Protein AF-A0A9D1CWT8-F1 (afdb_monomer_lite)

Structure (mmCIF, N/CA/C/O backbone):
data_AF-A0A9D1CWT8-F1
#
_entry.id   AF-A0A9D1CWT8-F1
#
loop_
_atom_site.group_PDB
_atom_site.id
_atom_site.type_symbol
_atom_site.label_atom_id
_atom_site.label_alt_id
_atom_site.label_comp_id
_atom_site.label_asym_id
_atom_site.label_entity_id
_atom_site.label_seq_id
_atom_site.pdbx_PDB_ins_code
_atom_site.Cartn_x
_atom_site.Cartn_y
_atom_site.Cartn_z
_atom_site.occupancy
_atom_site.B_iso_or_equiv
_atom_site.auth_seq_id
_atom_site.auth_comp_id
_atom_site.auth_asym_id
_atom_site.auth_atom_id
_atom_site.pdbx_PDB_model_num
ATOM 1 N N . MET A 1 1 ? -0.907 0.700 3.673 1.00 56.78 1 MET A N 1
ATOM 2 C CA . MET A 1 1 ? -0.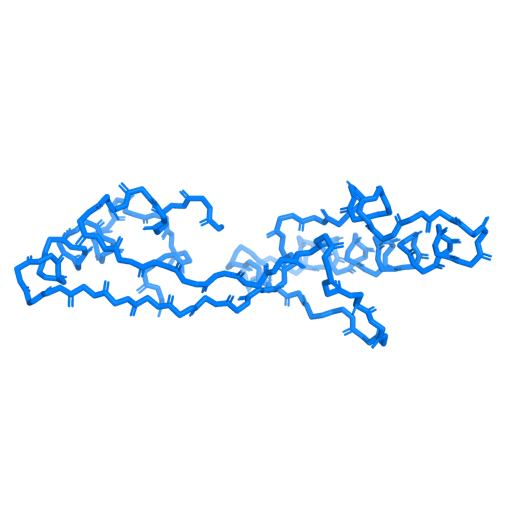381 -0.673 3.909 1.00 56.78 1 MET A CA 1
ATOM 3 C C . MET A 1 1 ? 0.215 -0.880 5.310 1.00 56.78 1 MET A C 1
ATOM 5 O O . MET A 1 1 ? -0.062 -1.898 5.930 1.00 56.78 1 MET A O 1
ATOM 9 N N . ALA A 1 2 ? 1.017 0.056 5.835 1.00 69.75 2 ALA A N 1
ATOM 10 C CA . ALA A 1 2 ? 1.796 -0.147 7.065 1.00 69.75 2 ALA A CA 1
ATOM 11 C C . ALA A 1 2 ? 0.996 -0.225 8.382 1.00 69.75 2 ALA A C 1
ATOM 13 O O . ALA A 1 2 ? 1.594 -0.501 9.415 1.00 69.75 2 ALA A O 1
ATOM 14 N N . GLU A 1 3 ? -0.313 0.042 8.390 1.00 82.94 3 GLU A N 1
ATOM 15 C CA . GLU A 1 3 ? -1.086 0.124 9.635 1.00 82.94 3 GLU A CA 1
ATOM 16 C C . GLU A 1 3 ? -1.584 -1.230 10.151 1.00 82.94 3 GLU A C 1
ATOM 18 O O . GLU A 1 3 ? -1.466 -1.509 11.348 1.00 82.94 3 GLU A O 1
ATOM 23 N N . ILE A 1 4 ? -2.128 -2.087 9.279 1.00 88.88 4 ILE A N 1
ATOM 24 C CA . ILE A 1 4 ? -2.706 -3.375 9.698 1.00 88.88 4 ILE A CA 1
ATOM 25 C C . ILE A 1 4 ? -1.630 -4.359 10.173 1.00 88.88 4 ILE A C 1
ATOM 27 O O . ILE A 1 4 ? -1.834 -5.093 11.135 1.00 88.88 4 ILE A O 1
ATOM 31 N N . THR A 1 5 ? -0.439 -4.301 9.577 1.00 90.50 5 THR A N 1
ATOM 32 C CA . THR A 1 5 ? 0.703 -5.162 9.919 1.00 90.50 5 THR A CA 1
ATOM 33 C C . THR A 1 5 ? 1.348 -4.813 11.264 1.00 90.50 5 THR A C 1
ATOM 35 O O . THR A 1 5 ? 2.238 -5.526 11.724 1.00 90.50 5 THR A O 1
ATOM 38 N N . ARG A 1 6 ? 0.902 -3.739 11.938 1.00 92.00 6 ARG A N 1
ATOM 39 C CA . ARG A 1 6 ? 1.343 -3.385 13.302 1.00 92.00 6 ARG A CA 1
ATOM 40 C C . ARG A 1 6 ? 0.690 -4.243 14.383 1.00 92.00 6 ARG A C 1
ATOM 42 O O . ARG A 1 6 ? 1.169 -4.240 15.517 1.00 92.00 6 ARG A O 1
ATOM 49 N N . HIS A 1 7 ? -0.363 -4.982 14.042 1.00 93.38 7 HIS A N 1
ATOM 50 C CA . HIS A 1 7 ? -0.997 -5.955 14.928 1.00 93.38 7 HIS A CA 1
ATOM 51 C C . HIS A 1 7 ? -0.151 -7.225 14.978 1.00 93.38 7 HIS A C 1
ATOM 53 O O . HIS A 1 7 ? -0.207 -8.076 14.096 1.00 93.38 7 HIS A O 1
ATOM 59 N N . ARG A 1 8 ? 0.714 -7.310 15.993 1.00 93.12 8 ARG A N 1
ATOM 60 C CA . ARG A 1 8 ? 1.758 -8.346 16.094 1.00 93.12 8 ARG A CA 1
ATOM 61 C C . ARG A 1 8 ? 1.218 -9.741 16.411 1.00 93.12 8 ARG A C 1
ATOM 63 O O . ARG A 1 8 ? 1.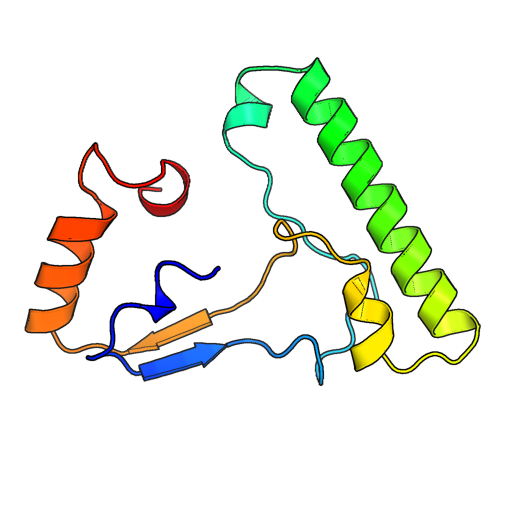906 -10.717 16.135 1.00 93.12 8 ARG A O 1
ATOM 70 N N . LEU A 1 9 ? 0.023 -9.853 16.996 1.00 93.81 9 LEU A N 1
ATOM 71 C CA . LEU A 1 9 ? -0.592 -11.138 17.360 1.00 93.81 9 LEU A CA 1
ATOM 72 C C . LEU A 1 9 ? -1.461 -11.699 16.219 1.00 93.81 9 LEU A C 1
ATOM 74 O O . LEU A 1 9 ? -2.503 -12.314 16.449 1.00 93.81 9 LEU A O 1
ATOM 78 N N . ALA A 1 10 ? -1.012 -11.496 14.982 1.00 94.38 10 ALA A N 1
ATOM 79 C CA . ALA A 1 10 ? -1.634 -11.984 13.762 1.00 94.38 10 ALA A CA 1
ATOM 80 C C . ALA A 1 10 ? -0.565 -12.510 12.793 1.00 94.38 10 ALA A C 1
ATOM 82 O O . ALA A 1 10 ? 0.601 -12.118 12.839 1.00 94.38 10 ALA A O 1
ATOM 83 N N . SER A 1 11 ? -0.967 -13.416 11.906 1.00 94.88 11 SER A N 1
ATOM 84 C CA . SER A 1 11 ? -0.145 -13.905 10.800 1.00 94.88 11 SER A CA 1
ATOM 85 C C . SER A 1 11 ? -0.588 -13.246 9.499 1.00 94.88 11 SER A C 1
ATOM 87 O O . SER A 1 11 ? -1.787 -13.142 9.239 1.00 94.88 11 SER A O 1
ATOM 89 N N . PHE A 1 12 ? 0.376 -12.845 8.670 1.00 94.19 12 PHE A N 1
ATOM 90 C CA . PHE A 1 12 ? 0.133 -12.148 7.410 1.00 94.19 12 PHE A CA 1
ATOM 91 C C . PHE A 1 12 ? 0.818 -12.874 6.254 1.00 94.19 12 PHE A C 1
ATOM 93 O O . PHE A 1 12 ? 1.976 -13.272 6.361 1.00 94.19 12 PHE A O 1
ATOM 100 N N . CYS A 1 13 ? 0.119 -12.989 5.132 1.00 93.44 13 CYS A N 1
ATOM 101 C CA . CYS A 1 13 ? 0.691 -13.304 3.833 1.00 93.44 13 CYS A CA 1
ATOM 102 C C . CYS A 1 13 ? 0.388 -12.120 2.915 1.00 93.44 13 CYS A C 1
ATOM 104 O O . CYS A 1 13 ? -0.775 -11.776 2.715 1.00 93.44 13 CYS A O 1
ATOM 106 N N . ILE A 1 14 ? 1.435 -11.450 2.438 1.00 91.88 14 ILE A N 1
ATOM 107 C CA . ILE A 1 14 ? 1.333 -10.199 1.685 1.00 91.88 14 ILE A CA 1
ATOM 108 C C . ILE A 1 14 ? 1.953 -10.419 0.317 1.00 91.88 14 ILE A C 1
ATOM 110 O O . ILE A 1 14 ? 3.040 -10.988 0.201 1.00 91.88 14 ILE A O 1
ATOM 114 N N . GLU A 1 15 ? 1.264 -9.938 -0.705 1.00 89.06 15 GLU A N 1
ATOM 115 C CA . GLU A 1 15 ? 1.762 -9.930 -2.067 1.00 89.06 15 GLU A CA 1
ATOM 116 C C . GLU A 1 15 ? 3.069 -9.133 -2.180 1.00 89.06 15 GLU A C 1
ATOM 118 O O . GLU A 1 15 ? 3.155 -7.955 -1.826 1.00 89.06 15 GLU A O 1
ATOM 123 N N . SER A 1 16 ? 4.121 -9.793 -2.664 1.00 85.62 16 SER A N 1
ATOM 124 C CA . SER A 1 16 ? 5.442 -9.183 -2.768 1.00 85.62 16 SER A CA 1
ATOM 125 C C . SER A 1 16 ? 5.638 -8.528 -4.125 1.00 85.62 16 SER A C 1
ATOM 127 O O . SER A 1 16 ? 5.895 -9.207 -5.116 1.00 85.62 16 SER A O 1
ATOM 129 N N . GLN A 1 17 ? 5.703 -7.199 -4.131 1.00 82.88 17 GLN A N 1
ATOM 130 C CA . GLN A 1 17 ? 6.093 -6.403 -5.303 1.00 82.88 17 GLN A CA 1
ATOM 131 C C . GLN A 1 17 ? 7.542 -6.655 -5.776 1.00 82.88 17 GLN A C 1
ATOM 133 O O . GLN A 1 17 ? 7.992 -6.056 -6.745 1.00 82.88 17 GLN A O 1
ATOM 138 N N . ARG A 1 18 ? 8.333 -7.478 -5.066 1.00 79.81 18 ARG A N 1
ATOM 139 C CA . ARG A 1 18 ? 9.673 -7.899 -5.526 1.00 79.81 18 ARG A CA 1
ATOM 140 C C . ARG A 1 18 ? 9.615 -9.069 -6.499 1.00 79.81 18 ARG A C 1
ATOM 142 O O . ARG A 1 18 ? 10.518 -9.199 -7.315 1.00 79.81 18 ARG A O 1
ATOM 149 N N . TYR A 1 19 ? 8.628 -9.942 -6.320 1.00 69.69 19 TYR A N 1
ATOM 150 C C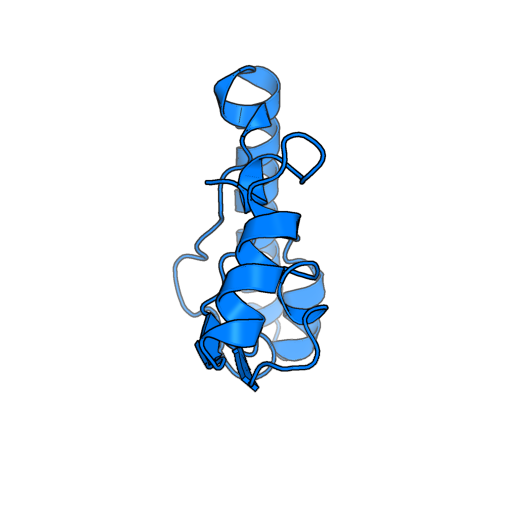A . TYR A 1 19 ? 8.536 -11.228 -7.011 1.00 69.69 19 TYR A CA 1
ATOM 151 C C . TYR A 1 19 ? 7.355 -11.274 -7.972 1.00 69.69 19 TYR A C 1
ATOM 153 O O . TYR A 1 19 ? 7.442 -11.936 -8.998 1.00 69.69 19 TYR A O 1
ATOM 161 N N . VAL A 1 20 ? 6.274 -10.565 -7.651 1.00 76.00 20 VAL A N 1
ATOM 162 C CA . VAL A 1 20 ? 5.144 -10.392 -8.554 1.00 76.00 20 VAL A CA 1
ATOM 163 C C . VAL A 1 20 ? 5.485 -9.242 -9.488 1.00 76.00 20 VAL A C 1
ATOM 165 O O . VAL A 1 20 ? 5.577 -8.092 -9.054 1.00 76.00 20 VAL A O 1
ATOM 168 N N . CYS A 1 21 ? 5.734 -9.574 -10.753 1.00 71.31 21 CYS A N 1
ATOM 169 C CA . CYS A 1 21 ? 5.771 -8.573 -11.804 1.00 71.31 21 CYS A CA 1
ATOM 170 C C . CYS A 1 21 ? 4.336 -8.109 -12.045 1.00 71.31 21 CYS A C 1
ATOM 172 O O . CYS A 1 21 ? 3.432 -8.938 -12.165 1.00 71.31 21 CYS A O 1
ATOM 174 N N . MET A 1 22 ? 4.120 -6.798 -12.057 1.00 75.00 22 MET A N 1
ATOM 175 C CA . MET A 1 22 ? 2.814 -6.243 -12.399 1.00 75.00 22 MET A CA 1
ATOM 176 C C . MET A 1 22 ? 2.709 -6.187 -13.920 1.00 75.00 22 MET A C 1
ATOM 178 O O . MET A 1 22 ? 2.776 -5.118 -14.514 1.00 75.00 22 MET A O 1
ATOM 182 N N . ASP A 1 23 ? 2.646 -7.363 -14.543 1.00 65.19 23 ASP A N 1
ATOM 183 C CA . ASP A 1 23 ? 2.512 -7.489 -15.989 1.00 65.19 23 ASP A CA 1
ATOM 184 C C . ASP A 1 23 ? 1.065 -7.152 -16.378 1.00 65.19 23 ASP A C 1
ATOM 186 O O . ASP A 1 23 ? 0.146 -7.926 -16.106 1.00 65.19 23 ASP A O 1
ATOM 190 N N . GLY A 1 24 ? 0.858 -5.984 -16.992 1.00 76.69 24 GLY A N 1
ATOM 191 C CA . GLY A 1 24 ? -0.457 -5.509 -17.431 1.00 76.69 24 GLY A CA 1
ATOM 192 C C . GLY A 1 24 ? -0.886 -4.224 -16.726 1.00 76.69 24 GLY A C 1
ATOM 193 O O . GLY A 1 24 ? -0.066 -3.345 -16.496 1.00 76.69 24 GLY A O 1
ATOM 194 N N . GLU A 1 25 ? -2.177 -4.094 -16.420 1.00 78.31 25 GLU A N 1
ATOM 195 C CA . GLU A 1 25 ? -2.712 -2.907 -15.743 1.00 78.31 25 GLU A CA 1
ATOM 196 C C . GLU A 1 25 ? -2.404 -2.943 -14.243 1.00 78.31 25 GLU A C 1
ATOM 198 O O . GLU A 1 25 ? -2.755 -3.894 -13.532 1.00 78.31 25 GLU A O 1
ATOM 203 N N . ILE A 1 26 ? -1.775 -1.882 -13.742 1.00 86.31 26 ILE A N 1
ATOM 204 C CA . ILE A 1 26 ? -1.503 -1.743 -12.313 1.00 86.31 26 ILE A CA 1
ATOM 205 C C . ILE A 1 26 ? -2.761 -1.233 -11.613 1.00 86.31 26 ILE A C 1
ATOM 207 O O . ILE A 1 26 ? -3.231 -0.120 -11.844 1.00 86.31 26 ILE A O 1
ATOM 211 N N . ALA A 1 27 ? -3.300 -2.035 -10.697 1.00 89.75 27 ALA A N 1
ATOM 212 C CA . ALA A 1 27 ? -4.425 -1.610 -9.878 1.00 89.75 27 ALA A CA 1
ATOM 213 C C . ALA A 1 27 ? -3.978 -0.595 -8.810 1.00 89.75 27 ALA A C 1
ATOM 215 O O . ALA A 1 27 ? -3.034 -0.835 -8.051 1.00 89.75 27 ALA A O 1
ATOM 216 N N . PHE A 1 28 ? -4.715 0.510 -8.693 1.00 92.00 28 PHE A N 1
ATOM 217 C CA . PHE A 1 28 ? -4.512 1.532 -7.666 1.00 92.00 28 PHE A CA 1
ATOM 218 C C . PHE A 1 28 ? -5.769 1.704 -6.807 1.00 92.00 28 PHE A C 1
ATOM 220 O O . PHE A 1 28 ? -6.891 1.720 -7.311 1.00 92.00 28 PHE A O 1
ATOM 227 N N . VAL A 1 29 ? -5.580 1.864 -5.499 1.00 91.19 29 VAL A N 1
ATOM 228 C CA . VAL A 1 29 ? -6.634 2.201 -4.540 1.00 91.19 29 VAL A CA 1
ATOM 229 C C . VAL A 1 29 ? -6.807 3.714 -4.527 1.00 91.19 29 VAL A C 1
ATOM 231 O O . VAL A 1 29 ? -5.887 4.444 -4.147 1.00 91.19 29 VAL A O 1
ATOM 234 N N . ARG A 1 30 ? -7.989 4.177 -4.945 1.00 90.50 30 ARG A N 1
ATOM 235 C CA . ARG A 1 30 ? -8.360 5.593 -4.913 1.00 90.50 30 ARG A CA 1
ATOM 236 C C . ARG A 1 30 ? -8.547 6.052 -3.455 1.00 90.50 30 ARG A C 1
ATOM 238 O O . ARG A 1 30 ? -9.381 5.471 -2.764 1.00 90.50 30 ARG A O 1
ATOM 245 N N . PRO A 1 31 ? -7.814 7.079 -2.989 1.00 89.56 31 PRO A N 1
ATOM 246 C CA . PRO A 1 31 ? -7.985 7.633 -1.648 1.00 89.56 31 PRO A CA 1
ATOM 247 C C . PRO A 1 31 ? -9.329 8.341 -1.453 1.00 89.56 31 PRO A C 1
ATOM 249 O O . PRO A 1 31 ? -9.868 8.933 -2.388 1.00 89.56 31 PRO A O 1
ATOM 252 N N . LEU A 1 32 ? -9.809 8.403 -0.210 1.00 88.00 32 LEU A N 1
ATOM 253 C CA . LEU A 1 32 ? -11.106 9.021 0.112 1.00 88.00 32 LEU A CA 1
ATOM 254 C C . LEU A 1 32 ? -11.158 10.534 -0.117 1.00 88.00 32 LEU A C 1
ATOM 256 O O . LEU A 1 32 ? -12.217 11.088 -0.401 1.00 88.00 32 LEU A O 1
ATOM 260 N N . PHE A 1 33 ? -10.023 11.229 -0.020 1.00 86.19 33 PHE A N 1
ATOM 261 C CA . PHE A 1 33 ? -9.994 12.667 -0.298 1.00 86.19 33 PHE A CA 1
ATOM 262 C C . PHE A 1 33 ? -10.317 12.980 -1.770 1.00 86.19 33 PHE A C 1
ATOM 264 O O . PHE A 1 33 ? -10.835 14.055 -2.053 1.00 86.19 33 PHE A O 1
ATOM 271 N N . CYS A 1 34 ? -10.085 12.031 -2.687 1.00 86.31 34 CYS A N 1
ATOM 272 C CA . CYS A 1 34 ? -10.403 12.176 -4.109 1.00 86.31 34 CYS A CA 1
ATOM 273 C C . CYS A 1 34 ? -11.911 12.099 -4.403 1.00 86.31 34 CYS A C 1
ATOM 275 O O . CYS A 1 34 ? -12.321 12.430 -5.509 1.00 86.31 34 CYS A O 1
ATOM 277 N N . GLU A 1 35 ? -12.737 11.623 -3.465 1.00 81.00 35 GLU A N 1
ATOM 278 C CA . GLU A 1 35 ? -14.198 11.605 -3.642 1.00 81.00 35 GLU A CA 1
ATOM 279 C C . GLU A 1 35 ? -14.822 12.983 -3.400 1.00 81.00 35 GLU A C 1
ATOM 281 O O . GLU A 1 35 ? -15.853 13.307 -3.982 1.00 81.00 35 GLU A O 1
ATOM 286 N N . ASN A 1 36 ? -14.188 13.796 -2.552 1.00 81.25 36 ASN A N 1
ATOM 287 C CA . ASN A 1 36 ? -14.715 15.096 -2.138 1.00 81.25 36 ASN A CA 1
ATOM 288 C C . ASN A 1 36 ? -14.202 16.256 -3.001 1.00 81.25 36 ASN A C 1
ATOM 290 O O . ASN A 1 36 ? -14.819 17.318 -3.012 1.00 81.25 36 ASN A O 1
ATOM 294 N N . ASP A 1 37 ? -13.081 16.065 -3.700 1.00 87.56 37 ASP A N 1
ATOM 295 C CA . ASP A 1 37 ? -12.418 17.091 -4.503 1.00 87.56 37 ASP A CA 1
ATOM 296 C C . ASP A 1 37 ? -12.016 16.530 -5.875 1.00 87.56 37 ASP A C 1
ATOM 298 O O . ASP A 1 37 ? -11.191 15.616 -5.989 1.00 87.56 37 ASP A O 1
ATOM 302 N N . HIS A 1 38 ? -12.618 17.098 -6.922 1.00 85.56 38 HIS A N 1
ATOM 303 C CA . HIS A 1 38 ? -12.384 16.701 -8.306 1.00 85.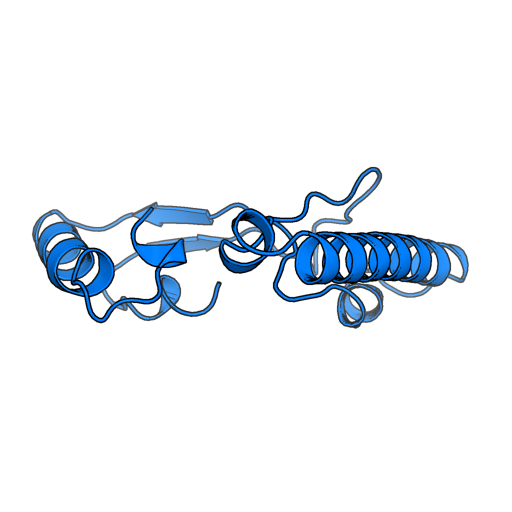56 38 HIS A CA 1
ATOM 304 C C . HIS A 1 38 ? -10.955 17.011 -8.764 1.00 85.56 38 HIS A C 1
ATOM 306 O O . HIS A 1 38 ? -10.339 16.177 -9.423 1.00 85.56 38 HIS A O 1
ATOM 312 N N . GLU A 1 39 ? -10.402 18.165 -8.382 1.00 91.88 39 GLU A N 1
ATOM 313 C CA . GLU A 1 39 ? -9.054 18.576 -8.788 1.00 91.88 39 GLU A CA 1
ATOM 314 C C . GLU A 1 39 ? -8.005 17.647 -8.164 1.00 91.88 39 GLU A C 1
ATOM 316 O O . GLU A 1 39 ? -7.105 17.142 -8.845 1.00 91.88 39 GLU A O 1
ATOM 321 N N . ALA A 1 40 ? -8.175 17.330 -6.876 1.00 90.62 40 ALA A N 1
ATOM 322 C CA . ALA A 1 40 ? -7.325 16.366 -6.186 1.00 90.62 40 ALA A CA 1
ATOM 323 C C . ALA A 1 40 ? -7.412 14.966 -6.823 1.00 90.62 40 ALA A C 1
ATOM 325 O O . ALA A 1 40 ? -6.388 14.295 -6.986 1.00 90.62 40 ALA A O 1
ATOM 326 N N . GLY A 1 41 ? -8.615 14.534 -7.215 1.00 92.12 41 GLY A N 1
ATOM 327 C CA . GLY A 1 41 ? -8.841 13.254 -7.887 1.00 92.12 41 GLY A CA 1
ATOM 328 C C . GLY A 1 41 ? -8.199 13.167 -9.274 1.00 92.12 41 GLY A C 1
ATOM 329 O O . GLY A 1 41 ? -7.599 12.141 -9.612 1.00 92.12 41 GLY A O 1
ATOM 330 N N . GLU A 1 42 ? -8.275 14.233 -10.071 1.00 92.62 42 GLU A N 1
ATOM 331 C CA . GLU A 1 42 ? -7.633 14.309 -11.387 1.00 92.62 42 GLU A CA 1
ATOM 332 C C . GLU A 1 42 ? -6.109 14.313 -11.281 1.00 92.62 42 GLU A C 1
ATOM 334 O O . GLU A 1 42 ? -5.446 13.541 -11.981 1.00 92.62 42 GLU A O 1
ATOM 339 N N . SER A 1 43 ? -5.562 15.117 -10.366 1.00 93.62 43 SER A N 1
ATOM 340 C CA . SER A 1 43 ? -4.125 15.163 -10.082 1.00 93.62 43 SER A CA 1
ATOM 341 C C . SER A 1 43 ? -3.606 13.793 -9.637 1.00 93.62 43 SER A C 1
ATOM 343 O O . SER A 1 43 ? -2.640 13.269 -10.199 1.00 93.62 43 SER A O 1
ATOM 345 N N . TRP A 1 44 ? -4.316 13.132 -8.714 1.00 94.75 44 TRP A N 1
ATOM 346 C CA . TRP A 1 44 ? -3.996 11.768 -8.297 1.00 94.75 44 TRP A CA 1
ATOM 347 C C . TRP A 1 44 ? -4.013 10.789 -9.478 1.00 94.75 44 TRP A C 1
ATOM 349 O O . TRP A 1 44 ? -3.067 10.018 -9.648 1.00 94.75 44 TRP A O 1
ATOM 359 N N . ARG A 1 45 ? -5.041 10.843 -10.336 1.00 92.75 45 ARG A N 1
ATOM 360 C CA . ARG A 1 45 ? -5.159 9.963 -11.511 1.00 92.75 45 ARG A CA 1
ATOM 361 C C . ARG A 1 45 ? -3.998 10.161 -12.487 1.00 92.75 45 ARG A C 1
ATOM 363 O O . ARG A 1 45 ? -3.458 9.175 -12.989 1.00 92.75 45 ARG A O 1
ATOM 370 N N . ALA A 1 46 ? -3.609 11.409 -12.744 1.00 94.25 46 ALA A N 1
ATOM 371 C CA . ALA A 1 46 ? -2.469 11.732 -13.596 1.00 94.25 46 ALA A CA 1
ATOM 372 C C . ALA A 1 46 ? -1.159 11.169 -13.019 1.00 94.25 46 ALA A C 1
ATOM 374 O O . ALA A 1 46 ? -0.380 10.553 -13.749 1.00 94.25 46 ALA A O 1
ATOM 375 N N . CYS A 1 47 ? -0.951 11.291 -11.702 1.00 94.44 47 CYS A N 1
ATOM 376 C CA . CYS A 1 47 ? 0.194 10.692 -11.017 1.00 94.44 47 CYS A CA 1
ATOM 377 C C . CYS A 1 47 ? 0.225 9.161 -11.140 1.00 94.44 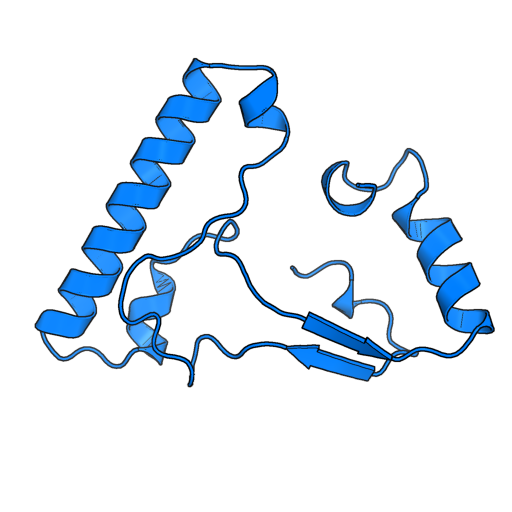47 CYS A C 1
ATOM 379 O O . CYS A 1 47 ? 1.292 8.604 -11.392 1.00 94.44 47 CYS A O 1
ATOM 381 N N . MET A 1 48 ? -0.915 8.478 -10.979 1.00 94.44 48 MET A N 1
ATOM 382 C CA . MET A 1 48 ? -0.971 7.012 -11.089 1.00 94.44 48 MET A CA 1
ATOM 383 C C . MET A 1 48 ? -0.613 6.539 -12.501 1.00 94.44 48 MET A C 1
ATOM 385 O O . MET A 1 48 ? 0.222 5.649 -12.656 1.00 94.44 48 MET A O 1
ATOM 389 N N . LEU A 1 49 ? -1.175 7.187 -13.528 1.00 93.06 49 LEU A N 1
ATOM 390 C CA . LEU A 1 49 ? -0.890 6.864 -14.927 1.00 93.06 49 LEU A CA 1
ATOM 391 C C . LEU A 1 49 ? 0.592 7.088 -15.272 1.00 93.06 49 LEU A C 1
ATOM 393 O O . LEU A 1 49 ? 1.216 6.254 -15.925 1.00 93.06 49 LEU A O 1
ATOM 397 N N . GLY A 1 50 ? 1.178 8.194 -14.805 1.00 94.62 50 GLY A N 1
ATOM 398 C CA . GLY A 1 50 ? 2.601 8.475 -15.009 1.00 94.62 50 GLY A CA 1
ATOM 399 C C . GLY A 1 50 ? 3.515 7.473 -14.297 1.00 94.62 50 GLY A C 1
ATOM 400 O O . GLY A 1 50 ? 4.544 7.077 -14.848 1.00 94.62 50 GLY A O 1
ATOM 401 N N . ALA A 1 51 ? 3.136 7.019 -13.098 1.00 94.25 51 ALA A N 1
ATOM 402 C CA . ALA A 1 51 ? 3.883 6.004 -12.359 1.00 94.25 51 ALA A CA 1
ATOM 403 C C . ALA A 1 51 ? 3.852 4.639 -13.065 1.00 94.25 51 ALA A C 1
ATOM 405 O O . ALA A 1 51 ? 4.891 3.988 -13.171 1.00 94.25 51 ALA A O 1
ATOM 406 N N . GLU A 1 52 ? 2.696 4.234 -13.594 1.00 92.31 52 GLU A N 1
ATOM 407 C CA . GLU A 1 52 ? 2.539 3.004 -14.378 1.00 92.31 52 GLU A CA 1
ATOM 408 C C . GLU A 1 52 ? 3.381 3.028 -15.660 1.00 92.31 52 GLU A C 1
ATOM 410 O O . GLU A 1 52 ? 4.166 2.112 -15.910 1.00 92.31 52 GLU A O 1
ATOM 415 N N . GLN A 1 53 ? 3.303 4.115 -16.435 1.00 93.12 53 GLN A N 1
ATOM 416 C CA . GLN A 1 53 ? 4.131 4.292 -17.634 1.00 93.12 53 GLN A CA 1
ATOM 417 C C . GLN A 1 53 ? 5.625 4.241 -17.304 1.00 93.12 53 GLN A C 1
ATOM 419 O O . GLN A 1 53 ? 6.395 3.575 -17.996 1.00 93.12 53 GLN A O 1
ATOM 424 N N . SER A 1 54 ? 6.034 4.906 -16.221 1.00 94.75 54 SER A N 1
ATOM 425 C CA . SER A 1 54 ? 7.425 4.907 -15.764 1.00 94.75 54 SER A CA 1
ATOM 426 C C . SER A 1 54 ? 7.881 3.508 -15.346 1.00 94.75 54 SER A C 1
ATOM 428 O O . SER A 1 54 ? 8.991 3.099 -15.680 1.00 94.75 54 SER A O 1
ATOM 430 N N . TYR A 1 55 ? 7.027 2.748 -14.656 1.00 93.12 55 TYR A N 1
ATOM 431 C CA . TYR A 1 55 ? 7.314 1.372 -14.258 1.00 93.12 55 TYR A CA 1
ATOM 432 C C . TYR A 1 55 ? 7.526 0.467 -15.478 1.00 93.12 55 TYR A C 1
ATOM 434 O O . TYR A 1 55 ? 8.565 -0.188 -15.577 1.00 93.12 55 TYR A O 1
ATOM 442 N N . HIS A 1 56 ? 6.605 0.489 -16.447 1.00 92.12 56 HIS A N 1
ATOM 443 C CA . HIS A 1 56 ? 6.738 -0.288 -17.683 1.00 92.12 56 HIS A CA 1
ATOM 444 C C . HIS A 1 56 ? 7.942 0.143 -18.520 1.00 92.12 56 HIS A C 1
ATOM 446 O O . HIS A 1 56 ? 8.642 -0.705 -19.075 1.00 92.12 56 HIS A O 1
ATOM 452 N N . HIS A 1 57 ? 8.245 1.441 -18.563 1.00 93.62 57 HIS A N 1
ATOM 453 C CA . HIS A 1 57 ? 9.445 1.928 -19.230 1.00 93.62 57 HIS A CA 1
ATOM 454 C C . HIS A 1 57 ? 10.719 1.360 -18.585 1.00 93.62 57 HIS A C 1
ATOM 456 O O . HIS A 1 57 ? 11.574 0.830 -19.296 1.00 93.62 57 HIS A O 1
ATOM 462 N N . LEU A 1 58 ? 10.822 1.378 -17.250 1.00 93.00 58 LEU A N 1
ATOM 463 C CA . LEU A 1 58 ? 11.959 0.797 -16.526 1.00 93.00 58 LEU A CA 1
ATOM 464 C C . LEU A 1 58 ? 12.106 -0.709 -16.788 1.00 93.00 58 LEU A C 1
ATOM 466 O O . LEU A 1 58 ? 13.223 -1.197 -16.960 1.00 93.00 58 LEU A O 1
ATOM 470 N N . LEU A 1 59 ? 10.997 -1.447 -16.873 1.00 91.38 59 LEU A N 1
ATOM 471 C CA . LEU A 1 59 ? 11.036 -2.856 -17.268 1.00 91.38 59 LEU A CA 1
ATOM 472 C C . LEU A 1 59 ? 11.523 -3.031 -18.714 1.00 91.38 59 LEU A C 1
ATOM 474 O O . LEU A 1 59 ? 12.361 -3.893 -18.973 1.00 91.38 59 LEU A O 1
ATOM 478 N N . SER A 1 60 ? 11.065 -2.184 -19.643 1.00 91.75 60 SER A N 1
ATOM 479 C CA . SER A 1 60 ? 11.440 -2.274 -21.062 1.00 91.75 60 SER A CA 1
ATOM 480 C C . SER A 1 60 ? 12.934 -2.046 -21.319 1.00 91.75 60 SER A C 1
ATOM 482 O O . SER A 1 60 ? 13.499 -2.656 -22.223 1.00 91.75 60 SER A O 1
ATOM 484 N N . ILE A 1 61 ? 13.597 -1.226 -20.496 1.00 95.12 61 ILE A N 1
ATOM 485 C CA . ILE A 1 61 ? 15.048 -0.986 -20.574 1.00 95.12 61 ILE A CA 1
ATOM 486 C C . ILE A 1 61 ? 15.875 -2.023 -19.790 1.00 95.12 61 ILE A C 1
ATOM 488 O O . ILE A 1 61 ? 17.090 -1.879 -19.663 1.00 95.12 61 ILE A O 1
ATOM 492 N N . GLY A 1 62 ? 15.236 -3.069 -19.256 1.00 92.19 62 GLY A N 1
ATOM 493 C CA . GLY A 1 62 ? 15.900 -4.188 -18.584 1.00 92.19 62 GLY A CA 1
ATOM 494 C C . GLY A 1 62 ? 16.152 -3.999 -17.085 1.00 92.19 62 GLY A C 1
ATOM 495 O O . GLY A 1 62 ? 16.919 -4.769 -16.498 1.00 92.19 62 GLY A O 1
ATOM 496 N N . CYS A 1 63 ? 15.535 -3.009 -16.425 1.00 91.50 63 CYS A N 1
ATOM 497 C CA . CYS A 1 63 ? 15.612 -2.915 -14.967 1.00 91.50 63 CYS A CA 1
ATOM 498 C C . CYS A 1 63 ? 14.880 -4.088 -14.306 1.00 91.50 63 CYS A C 1
ATOM 500 O O . CYS A 1 63 ? 13.833 -4.548 -14.759 1.00 91.50 63 CYS A O 1
ATOM 502 N N . LYS A 1 64 ? 15.403 -4.552 -13.167 1.00 89.75 64 LYS A N 1
ATOM 503 C CA . LYS A 1 64 ? 14.747 -5.611 -12.393 1.00 89.75 64 LYS A CA 1
ATOM 504 C C . LYS A 1 64 ? 13.439 -5.079 -11.778 1.00 89.75 64 LYS A C 1
ATOM 506 O O . LYS A 1 64 ? 13.456 -3.972 -11.230 1.00 89.75 64 LYS A O 1
ATOM 511 N N . PRO A 1 65 ? 12.348 -5.870 -11.726 1.00 87.69 65 PRO A N 1
ATOM 512 C CA . PRO A 1 65 ? 11.073 -5.446 -11.126 1.00 87.69 65 PRO A CA 1
ATOM 513 C C . PRO A 1 65 ? 11.202 -4.900 -9.694 1.00 87.69 65 PRO A C 1
ATOM 515 O O . PRO A 1 65 ? 10.563 -3.919 -9.321 1.00 87.69 65 PRO A O 1
ATOM 518 N N . GLN A 1 66 ? 12.102 -5.486 -8.900 1.00 88.75 66 GLN A N 1
ATOM 519 C CA . GLN A 1 66 ? 12.396 -5.060 -7.527 1.00 88.75 66 GLN A CA 1
ATOM 520 C C . GLN A 1 66 ? 12.959 -3.632 -7.397 1.00 88.75 66 GLN A C 1
ATOM 522 O O . GLN A 1 66 ? 12.843 -3.042 -6.316 1.00 88.75 66 GLN A O 1
ATOM 527 N N . ASP A 1 67 ? 13.582 -3.113 -8.458 1.00 90.50 67 ASP A N 1
ATOM 528 C CA . ASP A 1 67 ? 14.124 -1.758 -8.545 1.00 90.50 67 ASP A CA 1
ATOM 529 C C . ASP A 1 67 ? 13.118 -0.827 -9.222 1.00 90.50 67 ASP A C 1
ATOM 531 O O . ASP A 1 67 ? 12.859 0.258 -8.704 1.00 90.50 67 ASP A O 1
ATOM 535 N N . ALA A 1 68 ? 12.471 -1.296 -10.296 1.00 90.44 68 ALA A N 1
ATOM 536 C CA . ALA A 1 68 ? 11.423 -0.560 -11.000 1.00 90.44 68 ALA A CA 1
ATOM 537 C C . ALA A 1 68 ? 10.259 -0.177 -10.073 1.00 90.44 68 ALA A C 1
ATOM 539 O O . ALA A 1 68 ? 9.785 0.952 -10.124 1.00 90.44 68 ALA A O 1
ATOM 540 N N . ARG A 1 69 ? 9.856 -1.053 -9.139 1.00 88.75 69 ARG A N 1
ATOM 541 C CA . ARG A 1 69 ? 8.753 -0.789 -8.191 1.00 88.75 69 ARG A CA 1
ATOM 542 C C . ARG A 1 69 ? 8.933 0.464 -7.327 1.00 88.75 69 ARG A C 1
ATOM 544 O O . ARG A 1 69 ? 7.974 0.901 -6.709 1.00 88.75 69 ARG A O 1
ATOM 551 N N . LYS A 1 70 ? 10.144 1.025 -7.224 1.00 91.19 70 LYS A N 1
ATOM 552 C CA . LYS A 1 70 ? 10.402 2.237 -6.427 1.00 91.19 70 LYS A CA 1
ATOM 553 C C . LYS A 1 70 ? 9.668 3.468 -6.962 1.00 91.19 70 LYS A C 1
ATOM 555 O O . LYS A 1 70 ? 9.503 4.422 -6.213 1.00 91.19 70 LYS A O 1
ATOM 560 N N . VAL A 1 71 ? 9.236 3.446 -8.224 1.00 93.19 71 VAL A N 1
ATOM 561 C CA . VAL A 1 71 ? 8.402 4.508 -8.806 1.00 93.19 71 VAL A CA 1
ATOM 562 C C . VAL A 1 71 ? 6.924 4.366 -8.434 1.00 93.19 71 VAL A C 1
ATOM 564 O O . VAL A 1 71 ? 6.161 5.311 -8.612 1.00 93.19 71 VAL A O 1
ATOM 567 N N . LEU A 1 72 ? 6.510 3.198 -7.925 1.00 91.62 72 LEU A N 1
ATOM 568 C CA . LEU A 1 72 ? 5.116 2.929 -7.605 1.00 91.62 72 LEU A CA 1
ATOM 569 C C . LEU A 1 72 ? 4.709 3.637 -6.301 1.00 91.62 72 LEU A C 1
ATOM 571 O O . LEU A 1 72 ? 5.403 3.525 -5.286 1.00 91.62 72 LEU A O 1
ATOM 575 N N . PRO A 1 73 ? 3.572 4.350 -6.298 1.00 92.38 73 PRO A N 1
ATOM 576 C CA . PRO A 1 73 ? 3.094 5.091 -5.140 1.00 92.38 73 PRO A CA 1
ATOM 577 C C . PRO A 1 73 ? 2.461 4.173 -4.086 1.00 92.38 73 PRO A C 1
ATOM 579 O O . PRO A 1 73 ? 2.087 3.029 -4.349 1.00 92.38 73 PRO A O 1
ATOM 582 N N . ASN A 1 74 ? 2.235 4.719 -2.888 1.00 90.62 74 ASN A N 1
ATOM 583 C CA . ASN A 1 74 ? 1.545 4.025 -1.790 1.00 90.62 74 ASN A CA 1
ATOM 584 C C . ASN A 1 74 ? 0.101 3.611 -2.117 1.00 90.62 74 ASN A C 1
ATOM 586 O O . ASN A 1 74 ? -0.440 2.735 -1.445 1.00 90.62 74 ASN A O 1
ATOM 590 N N . SER A 1 75 ? -0.512 4.231 -3.128 1.00 91.62 75 SER A N 1
ATOM 591 C CA . SER A 1 75 ? -1.838 3.871 -3.637 1.00 91.62 75 SER A CA 1
ATOM 592 C C . SER A 1 75 ? -1.846 2.577 -4.450 1.00 91.62 75 SER A C 1
ATOM 594 O O . SER A 1 75 ? -2.913 2.135 -4.851 1.00 91.62 75 SER A O 1
ATOM 596 N N . THR A 1 76 ? -0.697 1.954 -4.714 1.00 91.50 76 THR A N 1
ATOM 597 C CA . THR A 1 76 ? -0.649 0.680 -5.443 1.00 91.50 76 THR A CA 1
ATOM 598 C C . THR A 1 76 ? -1.382 -0.403 -4.659 1.00 91.50 76 THR A C 1
ATOM 600 O O . THR A 1 76 ? -1.085 -0.646 -3.485 1.00 91.50 76 THR A O 1
ATOM 603 N N . ALA A 1 77 ? -2.352 -1.047 -5.306 1.00 90.25 77 ALA A N 1
ATOM 604 C CA . ALA A 1 77 ? -3.137 -2.097 -4.689 1.00 90.25 77 ALA A CA 1
ATOM 605 C C . ALA A 1 77 ? -2.260 -3.311 -4.368 1.00 90.25 77 ALA A C 1
ATOM 607 O O . ALA A 1 77 ? -1.249 -3.597 -5.010 1.00 90.25 77 ALA A O 1
ATOM 608 N N . THR A 1 78 ? -2.650 -4.025 -3.323 1.00 89.56 78 THR A N 1
ATOM 609 C CA . THR A 1 78 ? -1.921 -5.188 -2.837 1.00 89.56 78 THR A CA 1
ATOM 610 C C . THR A 1 78 ? -2.875 -6.134 -2.142 1.00 89.56 78 THR A C 1
ATOM 612 O O . THR A 1 78 ? -3.812 -5.708 -1.459 1.00 89.56 78 THR A O 1
ATOM 615 N N . ARG A 1 79 ? -2.632 -7.430 -2.297 1.00 89.81 79 ARG A N 1
ATOM 616 C CA . ARG A 1 79 ? -3.429 -8.458 -1.640 1.00 89.81 79 ARG A CA 1
ATOM 617 C C . ARG A 1 79 ? -2.770 -8.882 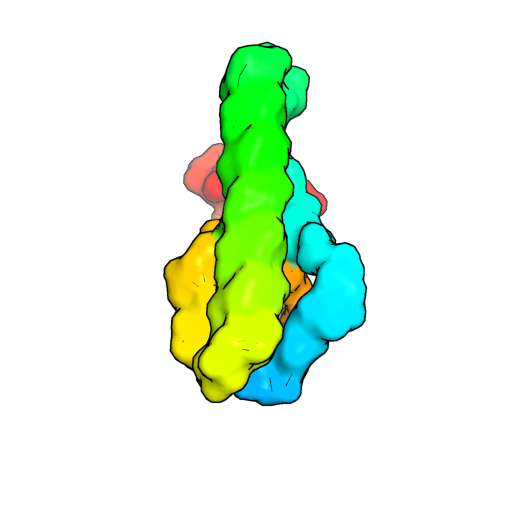-0.334 1.00 89.81 79 ARG A C 1
ATOM 619 O O . ARG A 1 79 ? -1.570 -9.152 -0.270 1.00 89.81 79 ARG A O 1
ATOM 626 N N . ILE A 1 80 ? -3.583 -8.965 0.715 1.00 91.88 80 ILE A N 1
ATOM 627 C CA . ILE A 1 80 ? -3.161 -9.406 2.043 1.00 91.88 80 ILE A CA 1
ATOM 628 C C . ILE A 1 80 ? -4.123 -10.489 2.519 1.00 91.88 80 ILE A C 1
ATOM 630 O O . ILE A 1 80 ? -5.335 -10.292 2.534 1.00 91.88 80 ILE A O 1
ATOM 634 N N . VAL A 1 81 ? -3.576 -11.619 2.953 1.00 94.12 81 VAL A N 1
ATOM 635 C CA . VAL A 1 81 ? -4.294 -12.633 3.726 1.00 94.12 81 VAL A CA 1
ATOM 636 C C . VAL A 1 81 ? -3.847 -12.512 5.172 1.00 94.12 81 VAL A C 1
ATOM 638 O O . VAL A 1 81 ? -2.652 -12.546 5.467 1.00 94.12 81 VAL A O 1
ATOM 641 N N . MET A 1 82 ? -4.805 -12.375 6.082 1.00 94.62 82 MET A N 1
ATOM 642 C CA . MET A 1 82 ? -4.540 -12.211 7.504 1.00 94.62 82 MET A CA 1
ATOM 643 C C . MET A 1 82 ? -5.276 -13.276 8.313 1.00 94.62 82 MET A C 1
ATOM 645 O O . MET A 1 82 ? -6.459 -13.535 8.098 1.00 94.62 82 MET A O 1
ATOM 649 N N . LYS A 1 83 ? -4.577 -13.865 9.285 1.00 95.88 83 LYS A N 1
ATOM 650 C CA . LYS A 1 83 ? -5.143 -14.804 10.254 1.00 95.88 83 LYS A CA 1
ATOM 651 C C . LYS A 1 83 ? -4.863 -14.315 11.669 1.00 95.88 83 LYS A C 1
ATOM 653 O O . LYS A 1 83 ? -3.715 -14.073 12.026 1.00 95.88 83 LYS A O 1
ATOM 658 N N . ALA A 1 84 ? -5.904 -14.227 12.487 1.00 95.94 84 ALA A N 1
ATOM 659 C CA . ALA A 1 84 ? -5.804 -13.878 13.900 1.00 95.94 84 ALA A CA 1
ATOM 660 C C . ALA A 1 84 ? -6.846 -14.653 14.720 1.00 95.94 84 ALA A C 1
ATOM 662 O O . ALA A 1 84 ? -7.842 -15.137 14.177 1.00 95.94 84 ALA A O 1
ATOM 663 N N . ASN A 1 85 ? -6.606 -14.801 16.025 1.00 96.31 85 ASN A N 1
ATOM 664 C CA . ASN A 1 85 ? -7.585 -15.390 16.941 1.00 96.31 85 ASN A CA 1
ATOM 665 C C . ASN A 1 85 ? -8.697 -14.375 17.282 1.00 96.31 85 ASN A C 1
ATOM 667 O O . ASN A 1 85 ? -8.560 -13.178 17.033 1.00 96.31 85 ASN A O 1
ATOM 671 N N . LEU A 1 86 ? -9.802 -14.836 17.878 1.00 96.81 86 LEU A N 1
ATOM 672 C CA . LEU A 1 86 ? -10.946 -13.964 18.193 1.00 96.81 86 LEU A CA 1
ATOM 673 C C . LEU A 1 86 ? -10.599 -12.819 19.156 1.00 96.81 86 LEU A C 1
ATOM 675 O O . LEU A 1 86 ? -11.158 -11.729 19.041 1.00 96.81 86 LEU A O 1
ATOM 679 N N . ARG A 1 87 ? -9.678 -13.046 20.101 1.00 96.38 87 ARG A N 1
ATOM 680 C CA . ARG A 1 87 ? -9.226 -12.004 21.033 1.00 96.38 87 ARG A CA 1
ATOM 681 C C . ARG A 1 87 ? -8.529 -10.873 20.282 1.00 96.38 87 ARG A C 1
ATOM 683 O O . ARG A 1 87 ? -8.816 -9.710 20.552 1.00 96.38 87 ARG A O 1
ATOM 690 N N . GLU A 1 88 ? -7.655 -11.215 19.346 1.00 95.69 88 GLU A N 1
ATOM 691 C CA . GLU A 1 88 ? -6.945 -10.238 18.534 1.00 95.69 88 GLU A CA 1
ATOM 692 C C . GLU A 1 88 ? -7.896 -9.524 17.574 1.00 95.69 88 GLU A C 1
ATOM 694 O O . GLU A 1 88 ? -7.855 -8.305 17.495 1.00 95.69 88 GLU A O 1
ATOM 699 N N . TRP A 1 89 ? -8.844 -10.220 16.940 1.00 95.56 89 TRP A N 1
ATOM 700 C CA . TRP A 1 89 ? -9.863 -9.556 16.115 1.00 95.56 89 TRP A CA 1
ATOM 701 C C . TRP A 1 89 ? -10.649 -8.490 16.885 1.00 95.56 89 TRP A C 1
ATOM 703 O O . TRP A 1 89 ? -10.829 -7.381 16.386 1.00 95.56 89 TRP A O 1
ATOM 713 N N . ARG A 1 90 ? -11.048 -8.773 18.133 1.00 95.94 90 ARG A N 1
ATOM 714 C CA . ARG A 1 90 ? -11.690 -7.769 19.002 1.00 95.94 90 ARG A CA 1
ATOM 715 C C . ARG A 1 90 ? -10.791 -6.554 19.239 1.00 95.94 90 ARG A C 1
ATOM 717 O O . ARG A 1 90 ? -11.283 -5.429 19.220 1.00 95.94 90 ARG A O 1
ATOM 724 N N . HIS A 1 91 ? -9.495 -6.774 19.465 1.00 94.94 91 HIS A N 1
ATOM 725 C CA . HIS A 1 91 ? -8.522 -5.697 19.652 1.00 94.94 91 HIS A CA 1
ATOM 726 C C . HIS A 1 91 ? -8.346 -4.854 18.381 1.00 94.94 91 HIS A C 1
ATOM 728 O O . HIS A 1 91 ? -8.368 -3.624 18.440 1.00 94.94 91 HIS A O 1
ATOM 734 N N . ILE A 1 92 ? -8.244 -5.514 17.228 1.00 94.44 92 ILE A N 1
ATOM 735 C CA . ILE A 1 92 ? -8.093 -4.872 15.924 1.00 94.44 92 ILE A CA 1
ATOM 736 C C . ILE A 1 92 ? -9.297 -4.002 15.614 1.00 94.44 92 ILE A C 1
ATOM 738 O O . ILE A 1 92 ? -9.105 -2.839 15.267 1.00 94.44 92 ILE A O 1
ATOM 742 N N . PHE A 1 93 ? -10.517 -4.516 15.788 1.00 93.81 93 PHE A N 1
ATOM 743 C CA . PHE A 1 93 ? -11.721 -3.722 15.565 1.00 93.81 93 PHE A CA 1
ATOM 744 C C . PHE A 1 93 ? -11.777 -2.525 16.511 1.00 93.81 93 PHE A C 1
ATOM 746 O O . PHE A 1 93 ? -11.933 -1.404 16.044 1.00 93.81 93 PHE A O 1
ATOM 753 N N . ALA A 1 94 ? -11.513 -2.717 17.808 1.00 94.00 94 ALA A N 1
ATOM 754 C CA . ALA A 1 94 ? -11.511 -1.616 18.773 1.00 94.00 94 ALA A CA 1
ATOM 755 C C . ALA A 1 94 ? -10.575 -0.456 18.381 1.00 94.00 94 ALA A C 1
ATOM 757 O O . ALA A 1 94 ? -10.904 0.701 18.630 1.00 94.00 94 ALA A O 1
ATOM 758 N N . LEU A 1 95 ? -9.428 -0.748 17.755 1.00 93.38 95 LEU A N 1
ATOM 759 C CA . LEU A 1 95 ? -8.475 0.274 17.312 1.00 93.38 95 LEU A CA 1
ATOM 760 C C . LEU A 1 95 ? -8.759 0.811 15.908 1.00 93.38 95 LEU A C 1
ATOM 762 O O . LEU A 1 95 ? -8.606 2.006 15.670 1.00 93.38 95 LEU A O 1
ATOM 766 N N . ARG A 1 96 ? -9.120 -0.057 14.960 1.00 92.44 96 ARG A N 1
ATOM 767 C CA . ARG A 1 96 ? -9.208 0.292 13.534 1.00 92.44 96 ARG A CA 1
ATOM 768 C C . ARG A 1 96 ? -10.582 0.785 13.110 1.00 92.44 96 ARG A C 1
ATOM 770 O O . ARG A 1 96 ? -10.639 1.509 12.130 1.00 92.44 96 ARG A O 1
ATOM 777 N N . THR A 1 97 ? -11.642 0.516 13.874 1.00 92.19 97 THR A N 1
ATOM 778 C CA . THR A 1 97 ? -12.979 1.092 13.637 1.00 92.19 97 THR A CA 1
ATOM 779 C C . THR A 1 97 ? -13.250 2.346 14.481 1.00 92.19 97 THR A C 1
ATOM 781 O O . THR A 1 97 ? -14.322 2.942 14.385 1.00 92.19 97 THR A O 1
ATOM 784 N N . ALA A 1 98 ? -12.303 2.767 15.327 1.00 92.38 98 ALA A N 1
ATOM 785 C CA . ALA A 1 98 ? -12.434 3.967 16.150 1.00 92.38 98 ALA A CA 1
ATOM 786 C C . ALA A 1 98 ? -12.398 5.245 15.299 1.00 92.38 98 ALA A C 1
ATOM 788 O O . ALA A 1 98 ? -11.660 5.322 14.324 1.00 92.38 98 ALA A O 1
ATOM 789 N N . LYS A 1 99 ? -13.117 6.300 15.706 1.00 89.25 99 LYS A N 1
ATOM 790 C CA . LYS A 1 99 ? -13.187 7.577 14.959 1.00 89.25 99 LYS A CA 1
ATOM 791 C C . LYS A 1 99 ? -11.822 8.234 14.700 1.00 89.25 99 LYS A C 1
ATOM 793 O O . LYS A 1 99 ? -11.686 8.957 13.722 1.00 89.25 99 LYS A O 1
ATOM 798 N N . ALA A 1 100 ? -10.844 7.984 15.571 1.00 89.38 100 ALA A N 1
ATOM 799 C CA . ALA A 1 100 ? -9.481 8.496 15.445 1.00 89.38 100 ALA A CA 1
ATOM 800 C C . ALA A 1 100 ? -8.618 7.718 14.433 1.00 89.38 100 ALA A C 1
ATOM 802 O O . ALA A 1 100 ? -7.535 8.177 14.082 1.00 89.38 100 ALA A O 1
ATOM 803 N N . ALA A 1 101 ? -9.064 6.542 13.979 1.00 89.12 101 ALA A N 1
ATOM 804 C CA . ALA A 1 101 ? -8.362 5.781 12.957 1.00 89.12 101 ALA A CA 1
ATOM 805 C C . ALA A 1 101 ? -8.486 6.463 11.590 1.00 89.12 101 ALA A C 1
ATOM 807 O O . ALA A 1 101 ? -9.517 7.072 11.264 1.00 89.12 101 ALA A O 1
ATOM 808 N N . TYR A 1 102 ? -7.436 6.314 10.781 1.00 86.94 102 TYR A N 1
ATOM 809 C CA . TYR A 1 102 ? -7.400 6.833 9.422 1.00 86.94 102 TYR A CA 1
ATOM 810 C C . TYR A 1 102 ? -8.635 6.352 8.631 1.00 86.94 102 TYR A C 1
ATOM 812 O O . TYR A 1 102 ? -8.959 5.164 8.708 1.00 86.94 102 TYR A O 1
ATOM 820 N N . PRO A 1 103 ? -9.365 7.238 7.919 1.00 86.38 103 PRO A N 1
ATOM 821 C CA . PRO A 1 103 ? -10.660 6.899 7.322 1.00 86.38 103 PRO A CA 1
ATOM 822 C C . PRO A 1 103 ? -10.646 5.664 6.413 1.00 86.38 103 PRO A C 1
ATOM 824 O O . PRO A 1 103 ? -11.556 4.849 6.511 1.00 86.38 103 PRO A O 1
ATOM 827 N N . GLU A 1 104 ? -9.596 5.468 5.614 1.00 85.25 104 GLU A N 1
ATOM 828 C CA . GLU A 1 104 ? -9.484 4.308 4.711 1.00 85.25 104 GLU A CA 1
ATOM 829 C C . GLU A 1 104 ? -9.319 2.979 5.461 1.00 85.25 104 GLU A C 1
ATOM 831 O O . GLU A 1 104 ? -9.678 1.935 4.942 1.00 85.25 104 GLU A O 1
ATOM 836 N N . MET A 1 105 ? -8.801 2.993 6.695 1.00 85.94 105 MET A N 1
ATOM 837 C CA . MET A 1 105 ? -8.692 1.784 7.526 1.00 85.94 105 MET A CA 1
ATOM 838 C C . MET A 1 105 ? -10.013 1.403 8.206 1.00 85.94 105 MET A C 1
ATOM 840 O O . MET A 1 105 ? -10.102 0.317 8.780 1.00 85.94 105 MET A O 1
ATOM 844 N N . ARG A 1 106 ? -10.994 2.316 8.217 1.00 84.69 106 ARG A N 1
ATOM 845 C CA . ARG A 1 106 ? -12.316 2.098 8.819 1.00 84.69 106 ARG A CA 1
ATOM 846 C C . ARG A 1 106 ? -13.325 1.487 7.850 1.00 84.69 106 ARG A C 1
ATOM 848 O O . ARG A 1 106 ? -14.296 0.908 8.336 1.00 84.69 106 ARG A O 1
ATOM 855 N N . GLN A 1 107 ? -13.139 1.703 6.548 1.00 77.50 107 GLN A N 1
ATOM 856 C CA . GLN A 1 107 ? -13.965 1.136 5.478 1.00 77.50 107 GLN A CA 1
ATOM 857 C C . GLN A 1 107 ? -13.604 -0.329 5.239 1.00 77.50 107 GLN A C 1
ATOM 859 O O . GLN A 1 107 ? -14.550 -1.107 4.995 1.00 77.50 107 GLN A O 1
#

Radius of gyration: 16.56 Å; chains: 1; bounding box: 31×34×42 Å

Sequence (107 aa):
MAEITRHRLASFCIESQRYVCMDGEIAFVRPLFCENDHEAGESWRACMLGAEQSYHHLLSIGCKPQDARKVLPNSTATRIVMKANLREWRHIFALRTAKAAYPEMRQ

Organism: NCBI:txid2840909

pLDDT: mean 89.35, std 6.94, range [56.78, 96.81]

InterPro domains:
  IPR003669 Thymidylate synthase ThyX [PF02511] (1-107)
  IPR003669 Thymidylate synthase ThyX [PS51331] (1-107)
  IPR003669 Thymidylate synthase ThyX [PTHR34934] (2-107)
  IPR003669 Thymidylate synthase ThyX [cd20175] (1-107)
  IPR036098 Thymidylate synthase ThyX superfamily [G3DSA:3.30.1360.170] (1-107)
  IPR036098 Thymidylate synthase ThyX superfamily [SSF69796] (2-107)

Secondary structure (DSSP, 8-state):
-TTGGG-TTEEEEE--TTTS---SPPPB---THHHH-HHHHHHHHHHHHHHHHHHHHHHHTT--HHHHGGGS-TTB---EEEEE-HHHHHHHHHHHSSTTS-HHHH-

Foldseek 3Di:
DPPVPVLPQKDKDKDDQQPDDPPDDFDFAQDPVCVVDVVVVVVVVVLQVVLVVQLVVCVVVPHRSNVSCVSHDPRGDIDMDMGHDPVSVVVLCVPQCDPPHDPVSND